Protein AF-A0AAU8V0W3-F1 (afdb_monomer_lite)

Secondary structure (DSSP, 8-state):
----HHHHHHHHHHHHHHHHHHHHHHHHHHHHHH---HHHHHHHHHHHHHHHHHHHHHHHHHHHHHH--

Organism: NCBI:txid1117645

Structure (mmCIF, N/CA/C/O backbone):
data_AF-A0AAU8V0W3-F1
#
_entry.id   AF-A0AAU8V0W3-F1
#
loop_
_atom_site.group_PDB
_atom_site.id
_atom_site.type_symbol
_atom_site.label_atom_id
_atom_site.label_alt_id
_atom_site.label_comp_id
_atom_site.label_asym_id
_atom_site.label_entity_id
_atom_site.label_seq_id
_atom_site.pdbx_PDB_ins_code
_atom_site.Cartn_x
_atom_site.Cartn_y
_atom_site.Cartn_z
_atom_site.occupancy
_atom_site.B_iso_or_equiv
_atom_site.auth_seq_id
_atom_site.auth_comp_id
_atom_site.auth_asym_id
_atom_site.auth_atom_id
_atom_site.pdbx_PDB_model_num
ATOM 1 N N . MET A 1 1 ? 5.333 8.698 -31.998 1.00 48.00 1 MET A N 1
ATOM 2 C CA . MET A 1 1 ? 6.210 8.208 -30.918 1.00 48.00 1 MET A CA 1
ATOM 3 C C . MET A 1 1 ? 5.967 6.711 -30.848 1.00 48.00 1 MET A C 1
ATOM 5 O O . MET A 1 1 ? 4.890 6.314 -30.426 1.00 48.00 1 MET A O 1
ATOM 9 N N . GLU A 1 2 ? 6.858 5.896 -31.414 1.00 50.44 2 GLU A N 1
ATOM 10 C CA . GLU A 1 2 ? 6.777 4.441 -31.243 1.00 50.44 2 GLU A CA 1
ATOM 11 C C . GLU A 1 2 ? 7.133 4.150 -29.790 1.00 50.44 2 GLU A C 1
ATOM 13 O O . GLU A 1 2 ? 8.301 4.187 -29.408 1.00 50.44 2 GLU A O 1
ATOM 18 N N . PHE A 1 3 ? 6.116 3.952 -28.954 1.00 53.72 3 PHE A N 1
ATOM 19 C CA . PHE A 1 3 ? 6.339 3.463 -27.604 1.00 53.72 3 PHE A CA 1
ATOM 20 C C . PHE A 1 3 ? 6.996 2.091 -27.722 1.00 53.72 3 PHE A C 1
ATOM 22 O O . PHE A 1 3 ? 6.423 1.166 -28.301 1.00 53.72 3 PHE A O 1
ATOM 29 N N . SER A 1 4 ? 8.207 1.952 -27.183 1.00 64.38 4 SER A N 1
ATOM 30 C CA . SER A 1 4 ? 8.833 0.639 -27.049 1.00 64.38 4 SER A CA 1
ATOM 31 C C . SER A 1 4 ? 7.869 -0.254 -26.264 1.00 64.38 4 SER A C 1
ATOM 33 O O . SER A 1 4 ? 7.310 0.198 -25.266 1.00 64.38 4 SER A O 1
ATOM 35 N N . ASN A 1 5 ? 7.674 -1.517 -26.656 1.00 66.75 5 ASN A N 1
ATOM 36 C CA . ASN A 1 5 ? 6.771 -2.452 -25.957 1.00 66.75 5 ASN A CA 1
ATOM 37 C C . ASN A 1 5 ? 6.957 -2.452 -24.421 1.00 66.75 5 ASN A C 1
ATOM 39 O O . ASN A 1 5 ? 6.007 -2.678 -23.677 1.00 66.75 5 ASN A O 1
ATOM 43 N N . LYS A 1 6 ? 8.166 -2.142 -23.932 1.00 67.94 6 LYS A N 1
ATOM 44 C CA . LYS A 1 6 ? 8.487 -1.989 -22.503 1.00 67.94 6 LYS A CA 1
ATOM 45 C C . LYS A 1 6 ? 7.780 -0.797 -21.835 1.00 67.94 6 LYS A C 1
ATOM 47 O O . LYS A 1 6 ? 7.345 -0.917 -20.694 1.00 67.94 6 LYS A O 1
ATOM 52 N N . GLU A 1 7 ? 7.650 0.331 -22.529 1.00 69.69 7 GLU A N 1
ATOM 53 C CA . GLU A 1 7 ? 6.958 1.528 -22.035 1.00 69.69 7 GLU A CA 1
ATOM 54 C C . GLU A 1 7 ? 5.446 1.319 -22.001 1.00 69.69 7 GLU A C 1
ATOM 56 O O . GLU A 1 7 ? 4.817 1.693 -21.021 1.00 69.69 7 GLU A O 1
ATOM 61 N N . LEU A 1 8 ? 4.876 0.643 -23.003 1.00 69.31 8 LEU A N 1
ATOM 62 C CA . LEU A 1 8 ? 3.460 0.252 -23.026 1.00 69.31 8 LEU A CA 1
ATOM 63 C C . LEU A 1 8 ? 3.099 -0.692 -21.871 1.00 69.31 8 LEU A C 1
ATOM 65 O O . LEU A 1 8 ? 2.088 -0.491 -21.199 1.00 69.31 8 LEU A O 1
ATOM 69 N N . ILE A 1 9 ? 3.953 -1.684 -21.595 1.00 71.06 9 ILE A N 1
ATOM 70 C CA . ILE A 1 9 ? 3.788 -2.569 -20.434 1.00 71.06 9 ILE A CA 1
ATOM 71 C C . ILE A 1 9 ? 3.865 -1.757 -19.139 1.00 71.06 9 ILE A C 1
ATOM 73 O O . ILE A 1 9 ? 3.030 -1.944 -18.263 1.00 71.06 9 ILE A O 1
ATOM 77 N N . TYR A 1 10 ? 4.807 -0.820 -19.014 1.00 72.56 10 TYR A N 1
ATOM 78 C CA . TYR A 1 10 ? 4.895 0.043 -17.834 1.00 72.56 10 TYR A CA 1
ATOM 79 C C . TYR A 1 10 ? 3.644 0.912 -17.653 1.00 72.56 10 TYR A C 1
ATOM 81 O O . TYR A 1 10 ? 3.109 1.005 -16.547 1.00 72.56 10 TYR A O 1
ATOM 89 N N . LEU A 1 11 ? 3.143 1.487 -18.748 1.00 77.19 11 LEU A N 1
ATOM 90 C CA . LEU A 1 11 ? 1.954 2.333 -18.770 1.00 77.19 11 LEU A CA 1
ATOM 91 C C . LEU A 1 11 ? 0.688 1.569 -18.372 1.00 77.19 11 LEU A C 1
ATOM 93 O O . LEU A 1 11 ? -0.216 2.174 -17.812 1.00 77.19 11 LEU A O 1
ATOM 97 N N . GLY A 1 12 ? 0.627 0.257 -18.625 1.00 76.69 12 GLY A N 1
ATOM 98 C CA . GLY A 1 12 ? -0.472 -0.606 -18.180 1.00 76.69 12 GLY A CA 1
ATOM 99 C C . GLY A 1 12 ? -0.281 -1.180 -16.772 1.00 76.69 12 GLY A C 1
ATOM 100 O O . GLY A 1 12 ? -1.210 -1.200 -15.972 1.00 76.69 12 GLY A O 1
ATOM 101 N N . VAL A 1 13 ? 0.927 -1.627 -16.432 1.00 78.75 13 VAL A N 1
ATOM 102 C CA . VAL A 1 13 ? 1.214 -2.324 -15.169 1.00 78.75 13 VAL A CA 1
ATOM 103 C C . VAL A 1 13 ? 1.219 -1.359 -13.983 1.00 78.75 13 VAL A C 1
ATOM 105 O O . VAL A 1 13 ? 0.674 -1.682 -12.929 1.00 78.75 13 VAL A O 1
ATOM 108 N N . LEU A 1 14 ? 1.782 -0.160 -14.144 1.00 78.12 14 LEU A N 1
ATOM 109 C CA . LEU A 1 14 ? 1.847 0.840 -13.078 1.00 78.12 14 LEU A CA 1
ATOM 110 C C . LEU A 1 14 ? 0.458 1.266 -12.554 1.00 78.12 14 LEU A C 1
ATOM 112 O O . LEU A 1 14 ? 0.252 1.186 -11.341 1.00 78.12 14 LEU A O 1
ATOM 116 N N . PRO A 1 15 ? -0.518 1.672 -13.394 1.00 82.81 15 PRO A N 1
ATOM 117 C CA . PRO A 1 15 ? -1.845 2.036 -12.903 1.00 82.81 15 PRO A CA 1
ATOM 118 C C . PRO A 1 15 ? -2.590 0.848 -12.293 1.00 82.81 15 PRO A C 1
ATOM 120 O O . PRO A 1 15 ? -3.293 1.033 -11.305 1.00 82.81 15 PRO A O 1
ATOM 123 N N . VAL A 1 16 ? -2.397 -0.375 -12.801 1.00 85.25 16 VAL A N 1
ATOM 124 C CA . VAL A 1 16 ? -2.992 -1.579 -12.197 1.00 85.25 16 VAL A CA 1
ATOM 125 C C . VAL A 1 16 ? -2.459 -1.802 -10.779 1.00 85.25 16 VAL A C 1
ATOM 127 O O . VAL A 1 16 ? -3.248 -2.032 -9.863 1.00 85.25 16 VAL A O 1
ATOM 130 N N . PHE A 1 17 ? -1.146 -1.668 -10.562 1.00 81.81 17 PHE A N 1
ATOM 131 C CA . PHE A 1 17 ? -0.559 -1.750 -9.220 1.00 81.81 17 PHE A CA 1
ATOM 132 C C . PHE A 1 17 ? -1.048 -0.634 -8.293 1.00 81.81 17 PHE A C 1
ATOM 134 O O . PHE A 1 17 ? -1.315 -0.900 -7.122 1.00 81.81 17 PHE A O 1
ATOM 141 N N . LEU A 1 18 ? -1.196 0.592 -8.800 1.00 82.81 18 LEU A N 1
ATOM 142 C CA . LEU A 1 18 ? -1.727 1.712 -8.019 1.00 82.81 18 LEU A CA 1
ATOM 143 C C . LEU A 1 18 ? -3.184 1.473 -7.603 1.00 82.81 18 LEU A C 1
ATOM 145 O O . LEU A 1 18 ? -3.521 1.675 -6.439 1.00 82.81 18 LEU A O 1
ATOM 149 N N . ILE A 1 19 ? -4.030 0.996 -8.522 1.00 88.25 19 ILE A N 1
ATOM 150 C CA . ILE A 1 19 ? -5.436 0.684 -8.237 1.00 88.25 19 ILE A CA 1
ATOM 151 C C . ILE A 1 19 ? -5.531 -0.455 -7.218 1.00 88.25 19 ILE A C 1
ATOM 153 O O . ILE A 1 19 ? -6.239 -0.321 -6.223 1.00 88.25 19 ILE A O 1
ATOM 157 N N . LEU A 1 20 ? -4.789 -1.550 -7.414 1.00 86.12 20 LEU A N 1
ATOM 158 C CA . LEU A 1 20 ? -4.770 -2.671 -6.468 1.00 86.12 20 LEU A CA 1
ATOM 159 C C . LEU A 1 20 ? -4.267 -2.246 -5.084 1.00 86.12 20 LEU A C 1
ATOM 161 O O . LEU A 1 20 ? -4.870 -2.614 -4.076 1.00 86.12 20 LEU A O 1
ATOM 165 N N . GLY A 1 21 ? -3.205 -1.438 -5.030 1.00 86.56 21 GLY A N 1
ATOM 166 C CA . GLY A 1 21 ? -2.678 -0.887 -3.784 1.00 86.56 21 GLY A CA 1
ATOM 167 C C . GLY A 1 21 ? -3.708 -0.024 -3.053 1.00 86.56 21 GLY A C 1
ATOM 168 O O . GLY A 1 21 ? -3.891 -0.176 -1.847 1.00 86.56 21 GLY A O 1
ATOM 169 N N . LEU A 1 22 ? -4.436 0.823 -3.784 1.00 86.44 22 LEU A N 1
ATOM 170 C CA . LEU A 1 22 ? -5.482 1.675 -3.220 1.00 86.44 22 LEU A CA 1
ATOM 171 C C . LEU A 1 22 ? -6.678 0.862 -2.702 1.00 86.44 22 LEU A C 1
ATOM 173 O O . LEU A 1 22 ? -7.173 1.130 -1.609 1.00 86.44 22 LEU A O 1
ATOM 177 N N . VAL A 1 23 ? -7.113 -0.165 -3.438 1.00 90.19 23 VAL A N 1
ATOM 178 C CA . VAL A 1 23 ? -8.190 -1.070 -3.001 1.00 90.19 23 VAL A CA 1
ATOM 179 C C . VAL A 1 23 ? -7.801 -1.807 -1.715 1.00 90.19 23 VAL A C 1
ATOM 181 O O . VAL A 1 23 ? -8.590 -1.849 -0.770 1.00 90.19 23 VAL A O 1
ATOM 184 N N . LEU A 1 24 ? -6.578 -2.341 -1.639 1.00 86.69 24 LEU A N 1
ATOM 185 C CA . LEU A 1 24 ? -6.056 -3.014 -0.442 1.00 86.69 24 LEU A CA 1
ATOM 186 C C . LEU A 1 24 ? -5.942 -2.066 0.756 1.00 86.69 24 LEU A C 1
ATOM 188 O O . LEU A 1 24 ? -6.263 -2.455 1.882 1.00 86.69 24 LEU A O 1
ATOM 192 N N . PHE A 1 25 ? -5.535 -0.820 0.513 1.00 86.88 25 PHE A N 1
ATOM 193 C CA . PHE A 1 25 ? -5.461 0.213 1.542 1.00 86.88 25 PHE A CA 1
ATOM 194 C C . PHE A 1 25 ? -6.848 0.537 2.107 1.00 86.88 25 PHE A C 1
ATOM 196 O O . PHE A 1 25 ? -7.048 0.491 3.319 1.00 86.88 25 PHE A O 1
ATOM 203 N N . LEU A 1 26 ? -7.838 0.777 1.241 1.00 89.38 26 LEU A N 1
ATOM 204 C CA . LEU A 1 26 ? -9.219 1.042 1.659 1.00 89.38 26 LEU A CA 1
ATOM 205 C C . LEU A 1 26 ? -9.823 -0.139 2.427 1.00 89.38 26 LEU A C 1
ATOM 207 O O . LEU A 1 26 ? -10.472 0.061 3.455 1.00 89.38 26 LEU A O 1
ATOM 211 N N . TYR A 1 27 ? -9.576 -1.368 1.970 1.00 89.25 27 TYR A N 1
ATOM 212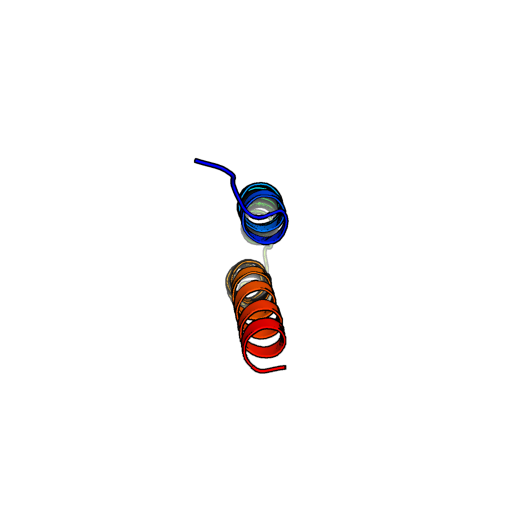 C CA . TYR A 1 27 ? -10.022 -2.573 2.668 1.00 89.25 27 TYR A CA 1
ATOM 213 C C . TYR A 1 27 ? -9.397 -2.691 4.064 1.00 89.25 27 TYR A C 1
ATOM 215 O O . TYR A 1 27 ? -10.080 -2.994 5.044 1.00 89.25 27 TYR A O 1
ATOM 223 N N . SER A 1 28 ? -8.108 -2.386 4.179 1.00 86.25 28 SER A N 1
ATOM 224 C CA . SER A 1 28 ? -7.404 -2.381 5.459 1.00 86.25 28 SER A CA 1
ATOM 225 C C . SER A 1 28 ? -7.920 -1.274 6.384 1.00 86.25 28 SER A C 1
ATOM 227 O O . SER A 1 28 ? -8.150 -1.526 7.563 1.00 86.25 28 SER A O 1
ATOM 229 N N . CYS A 1 29 ? -8.202 -0.074 5.865 1.00 86.81 29 CYS A N 1
ATOM 230 C CA . CYS A 1 29 ? -8.853 1.002 6.621 1.00 86.81 29 CYS A CA 1
ATOM 231 C C . CYS A 1 29 ? -10.230 0.588 7.154 1.00 86.81 29 CYS A C 1
ATOM 233 O O . CYS A 1 29 ? -10.551 0.862 8.310 1.00 86.81 29 CYS A O 1
ATOM 235 N N . TRP A 1 30 ? -11.026 -0.113 6.344 1.00 90.06 30 TRP A N 1
ATOM 236 C CA . TRP A 1 30 ? -12.308 -0.665 6.778 1.00 90.06 30 TRP A CA 1
ATOM 237 C C . TRP A 1 30 ? -12.148 -1.690 7.910 1.00 90.06 30 TRP A C 1
ATOM 239 O O . TRP A 1 30 ? -12.899 -1.658 8.887 1.00 90.06 30 TRP A O 1
ATOM 249 N N . LEU A 1 31 ? -11.148 -2.571 7.818 1.00 88.38 31 LEU A N 1
ATOM 250 C CA . LEU A 1 31 ? -10.820 -3.524 8.881 1.00 88.38 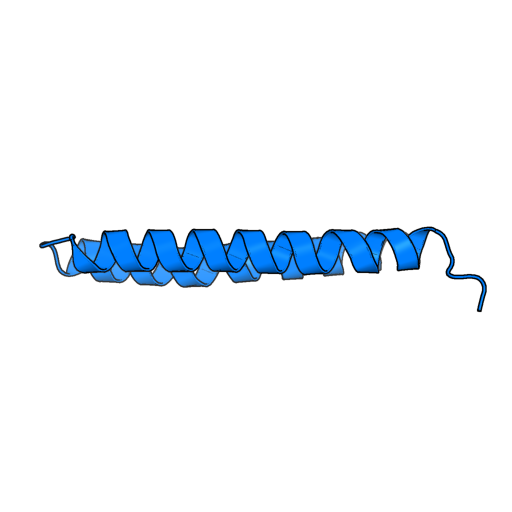31 LEU A CA 1
ATOM 251 C C . LEU A 1 31 ? -10.399 -2.821 10.176 1.00 88.38 31 LEU A C 1
ATOM 253 O O . LEU A 1 31 ? -10.916 -3.158 11.237 1.00 88.38 31 LEU A O 1
ATOM 257 N N . ILE A 1 32 ? -9.532 -1.809 10.091 1.00 89.44 32 ILE A N 1
ATOM 258 C CA . ILE A 1 32 ? -9.083 -1.010 11.243 1.00 89.44 32 ILE A CA 1
ATOM 259 C C . ILE A 1 32 ? -10.266 -0.310 11.917 1.00 89.44 32 ILE A C 1
ATOM 261 O O . ILE A 1 32 ? -10.345 -0.279 13.143 1.00 89.44 32 ILE A O 1
ATOM 265 N N . TYR A 1 33 ? -11.206 0.223 11.132 1.00 87.44 33 TYR A N 1
ATOM 266 C CA . TYR A 1 33 ? -12.401 0.878 11.665 1.00 87.44 33 TYR A CA 1
ATOM 267 C C . TYR A 1 33 ? -13.298 -0.085 12.460 1.00 87.44 33 TYR A C 1
ATOM 269 O O . TYR A 1 33 ? -13.888 0.305 13.466 1.00 87.44 33 TYR A O 1
ATOM 277 N N . ARG A 1 34 ? -13.395 -1.351 12.031 1.00 89.19 34 ARG A N 1
ATOM 278 C CA . ARG A 1 34 ? -14.201 -2.381 12.708 1.00 89.19 34 ARG A CA 1
ATOM 279 C C . ARG A 1 34 ? -13.492 -3.046 13.887 1.00 89.19 34 ARG A C 1
ATOM 281 O O . ARG A 1 34 ? -14.168 -3.632 14.734 1.00 89.19 34 ARG A O 1
ATOM 288 N N . GLU A 1 35 ? -12.166 -3.003 13.918 1.00 90.25 35 GLU A N 1
ATOM 289 C CA . GLU A 1 35 ? -11.362 -3.618 14.966 1.00 90.25 35 GLU A CA 1
ATOM 290 C C . GLU A 1 35 ? -11.581 -2.893 16.303 1.00 90.25 35 GLU A C 1
ATOM 292 O O . GLU A 1 35 ? -11.629 -1.667 16.368 1.00 90.25 35 GLU A O 1
ATOM 297 N N . LYS A 1 36 ? -11.749 -3.652 17.388 1.00 88.62 36 LYS A N 1
ATOM 298 C CA . LYS A 1 36 ? -11.964 -3.098 18.738 1.00 88.62 36 LYS A CA 1
ATOM 299 C C . LYS A 1 36 ? -10.690 -3.117 19.576 1.00 88.62 36 LYS A C 1
ATOM 301 O O . LYS A 1 36 ? -10.608 -2.399 20.567 1.00 88.62 36 LYS A O 1
ATOM 306 N N . ASN A 1 37 ? -9.711 -3.934 19.189 1.00 93.31 37 ASN A N 1
ATOM 307 C CA . ASN A 1 37 ? -8.428 -4.027 19.867 1.00 93.31 37 ASN A CA 1
ATOM 308 C C . ASN A 1 37 ? -7.433 -3.002 19.296 1.00 93.31 37 ASN A C 1
ATOM 310 O O . ASN A 1 37 ? -7.042 -3.079 18.132 1.00 93.31 37 ASN A O 1
ATOM 314 N N . GLU A 1 38 ? -6.988 -2.069 20.135 1.00 88.50 38 GLU A N 1
ATOM 315 C CA . GLU A 1 38 ? -6.063 -0.995 19.751 1.00 88.50 38 GLU A CA 1
ATOM 316 C C . GLU A 1 38 ? -4.696 -1.514 19.265 1.00 88.50 38 GLU A C 1
ATOM 318 O O . GLU A 1 38 ? -4.149 -0.978 18.302 1.00 88.50 38 GLU A O 1
ATOM 323 N N . ASN A 1 39 ? -4.174 -2.611 19.834 1.00 88.62 39 ASN A N 1
ATOM 324 C CA . ASN A 1 39 ? -2.929 -3.219 19.343 1.00 88.62 39 ASN A CA 1
ATOM 325 C C . ASN A 1 39 ? -3.100 -3.798 17.932 1.00 88.62 39 ASN A C 1
ATOM 327 O O . ASN A 1 39 ? -2.230 -3.619 17.077 1.00 88.62 39 ASN A O 1
ATOM 331 N N . ASN A 1 40 ? -4.237 -4.447 17.660 1.00 86.62 40 ASN A N 1
ATOM 332 C CA . ASN A 1 40 ? -4.531 -4.965 16.324 1.00 86.62 40 ASN A CA 1
ATOM 333 C C . ASN A 1 40 ? -4.741 -3.834 15.316 1.00 86.62 40 ASN A C 1
ATOM 335 O O . ASN A 1 40 ? -4.264 -3.949 14.190 1.00 86.62 40 ASN A O 1
ATOM 339 N N . LYS A 1 41 ? -5.396 -2.729 15.703 1.00 87.62 41 LYS A N 1
ATOM 340 C CA . LYS A 1 41 ? -5.528 -1.547 14.835 1.00 87.62 41 LYS A CA 1
ATOM 341 C C . LYS A 1 41 ? -4.169 -1.017 14.404 1.00 87.62 41 LYS A C 1
ATOM 343 O O . LYS A 1 41 ? -3.971 -0.755 13.222 1.00 87.62 41 LYS A O 1
ATOM 348 N N . LEU A 1 42 ? -3.240 -0.881 15.349 1.00 85.81 42 LEU A N 1
ATOM 349 C CA . LEU A 1 42 ? -1.896 -0.370 15.088 1.00 85.81 42 LEU A CA 1
ATOM 350 C C . LEU A 1 42 ? -1.122 -1.302 14.145 1.00 85.81 42 LEU A C 1
ATOM 352 O O . LEU A 1 42 ? -0.537 -0.848 13.163 1.00 85.81 42 LEU A O 1
ATOM 356 N N . MET A 1 43 ? -1.192 -2.615 14.381 1.00 88.31 43 MET A N 1
ATOM 357 C CA . MET A 1 43 ? -0.589 -3.617 13.500 1.00 88.31 43 MET A CA 1
ATOM 358 C C . MET A 1 43 ? -1.206 -3.596 12.090 1.00 88.31 43 MET A C 1
ATOM 360 O O . MET A 1 43 ? -0.475 -3.566 11.099 1.00 88.31 43 MET A O 1
ATOM 364 N N . LEU A 1 44 ? -2.538 -3.562 11.981 1.00 86.62 44 LEU A N 1
ATOM 365 C CA . LEU A 1 44 ? -3.255 -3.485 10.704 1.00 86.62 44 LEU A CA 1
ATOM 366 C C . LEU A 1 44 ? -2.940 -2.189 9.949 1.00 86.62 44 LEU A C 1
ATOM 368 O O . LEU A 1 44 ? -2.804 -2.214 8.728 1.00 86.62 44 LEU A O 1
ATOM 372 N N . PHE A 1 45 ? -2.772 -1.070 10.654 1.00 86.81 45 PHE A N 1
ATOM 373 C CA . PHE A 1 45 ? -2.374 0.206 10.065 1.00 86.81 45 PHE A CA 1
ATOM 374 C C . PHE A 1 45 ? -0.972 0.142 9.452 1.00 86.81 45 PHE A C 1
ATOM 376 O O . PHE A 1 45 ? -0.777 0.557 8.311 1.00 86.81 45 PHE A O 1
ATOM 383 N N . ILE A 1 46 ? -0.011 -0.449 10.166 1.00 86.00 46 ILE A N 1
ATOM 384 C CA . ILE A 1 46 ? 1.357 -0.642 9.667 1.00 86.00 46 ILE A CA 1
ATOM 385 C C . ILE A 1 46 ? 1.357 -1.526 8.409 1.00 86.00 46 ILE A C 1
ATOM 387 O O . ILE A 1 46 ? 1.979 -1.178 7.404 1.00 86.00 46 ILE A O 1
ATOM 391 N N . ILE A 1 47 ? 0.612 -2.636 8.427 1.00 83.94 47 ILE A N 1
ATOM 392 C CA . ILE A 1 47 ? 0.489 -3.550 7.280 1.00 83.94 47 ILE A CA 1
ATOM 393 C C . ILE A 1 47 ? -0.185 -2.853 6.086 1.00 83.94 47 ILE A C 1
ATOM 395 O O . ILE A 1 47 ? 0.285 -2.984 4.954 1.00 83.94 47 ILE A O 1
ATOM 399 N N . SER A 1 48 ? -1.231 -2.062 6.342 1.00 83.38 48 SER A N 1
ATOM 400 C CA . SER A 1 48 ? -1.955 -1.281 5.332 1.00 83.38 48 SER A CA 1
ATOM 401 C C . SER A 1 48 ? -1.048 -0.324 4.562 1.00 83.38 48 SER A C 1
ATOM 403 O O . SER A 1 48 ? -1.231 -0.139 3.365 1.00 83.38 48 SER A O 1
ATOM 405 N N . ILE A 1 49 ? -0.053 0.271 5.227 1.00 82.19 49 ILE A N 1
ATOM 406 C CA . ILE A 1 49 ? 0.905 1.190 4.598 1.00 82.19 49 ILE A CA 1
ATOM 407 C C . ILE A 1 49 ? 2.005 0.421 3.854 1.00 82.19 49 ILE A C 1
ATOM 409 O O . ILE A 1 49 ? 2.407 0.825 2.767 1.00 82.19 49 ILE A O 1
ATOM 413 N N . LEU A 1 50 ? 2.483 -0.701 4.397 1.00 82.62 50 LEU A N 1
ATOM 414 C CA . LEU A 1 50 ? 3.569 -1.489 3.799 1.00 82.62 50 LEU A CA 1
ATOM 415 C C . LEU A 1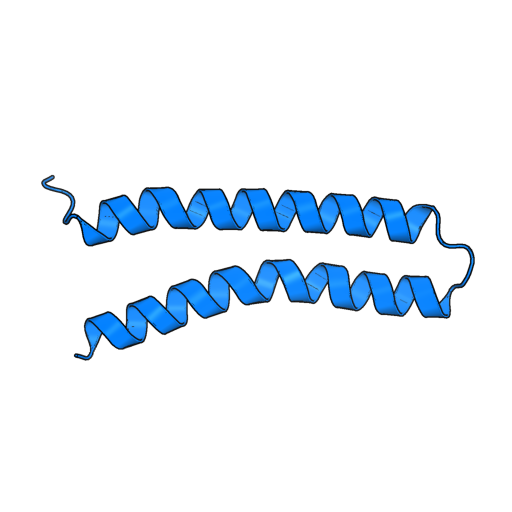 50 ? 3.182 -2.149 2.465 1.00 82.62 50 LEU A C 1
ATOM 417 O O . LEU A 1 50 ? 3.977 -2.147 1.522 1.00 82.62 50 LEU A O 1
ATOM 421 N N . ILE A 1 51 ? 1.967 -2.693 2.365 1.00 78.38 51 ILE A N 1
ATOM 422 C CA . ILE A 1 51 ? 1.463 -3.392 1.169 1.00 78.38 51 ILE A CA 1
ATOM 423 C C . ILE A 1 51 ? 1.500 -2.521 -0.108 1.00 78.38 51 ILE A C 1
ATOM 425 O O . ILE A 1 51 ? 2.095 -2.955 -1.100 1.00 78.38 51 ILE A O 1
ATOM 429 N N . PRO A 1 52 ? 0.923 -1.303 -0.134 1.00 74.50 52 PRO A N 1
ATOM 430 C CA . PRO A 1 52 ? 0.914 -0.456 -1.324 1.00 74.50 52 PRO A CA 1
ATOM 431 C C . PRO A 1 52 ? 2.296 0.094 -1.696 1.00 74.50 52 PRO A C 1
ATOM 433 O O . PRO A 1 52 ? 2.472 0.520 -2.832 1.00 74.50 52 PRO A O 1
ATOM 436 N N . ILE A 1 53 ? 3.286 0.061 -0.795 1.00 77.75 53 ILE A N 1
ATOM 437 C CA . ILE A 1 53 ? 4.667 0.496 -1.074 1.00 77.75 53 ILE A CA 1
A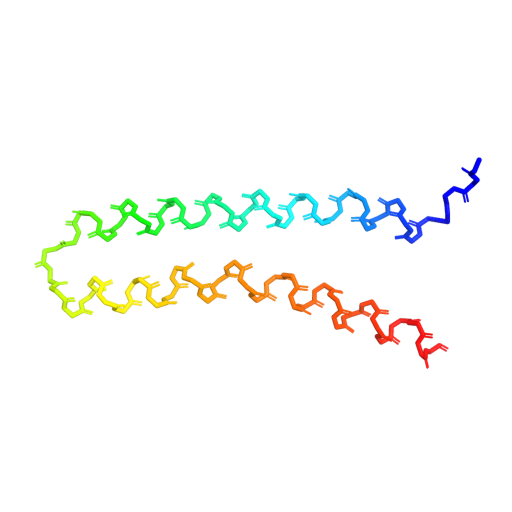TOM 438 C C . ILE A 1 53 ? 5.491 -0.645 -1.701 1.00 77.75 53 ILE A C 1
ATOM 440 O O . ILE A 1 53 ? 6.313 -0.407 -2.590 1.00 77.75 53 ILE A O 1
ATOM 444 N N . ALA A 1 54 ? 5.244 -1.900 -1.312 1.00 77.38 54 ALA A N 1
ATOM 445 C CA . ALA A 1 54 ? 5.992 -3.054 -1.816 1.00 77.38 54 ALA A CA 1
ATOM 446 C C . ALA A 1 54 ? 5.831 -3.274 -3.336 1.00 77.38 54 ALA A C 1
ATOM 448 O O . ALA A 1 54 ? 6.811 -3.565 -4.023 1.00 77.38 54 ALA A O 1
ATOM 449 N N . GLY A 1 55 ? 4.622 -3.094 -3.879 1.00 73.12 55 GLY A N 1
ATOM 450 C CA . GLY A 1 55 ? 4.342 -3.265 -5.314 1.00 73.12 55 GLY A CA 1
ATOM 451 C C . GLY A 1 55 ? 5.138 -2.309 -6.222 1.00 73.12 55 GLY A C 1
ATOM 452 O O . GLY A 1 55 ? 5.866 -2.774 -7.105 1.00 73.12 55 GLY A O 1
ATOM 453 N N . PRO A 1 56 ? 5.072 -0.983 -5.995 1.00 73.50 56 PRO A N 1
ATOM 454 C CA . PRO A 1 56 ? 5.870 0.004 -6.721 1.00 73.50 56 PRO A CA 1
ATOM 455 C C . PRO A 1 56 ? 7.380 -0.235 -6.618 1.00 73.50 56 PRO A C 1
ATOM 457 O O . PRO A 1 56 ? 8.076 -0.179 -7.632 1.00 73.50 56 PRO A O 1
ATOM 460 N N . ILE A 1 57 ? 7.890 -0.558 -5.421 1.00 79.00 57 ILE A N 1
ATOM 461 C CA . ILE A 1 57 ? 9.318 -0.848 -5.215 1.00 79.00 57 ILE A CA 1
ATOM 462 C C . ILE A 1 57 ? 9.747 -2.061 -6.046 1.00 79.00 57 ILE A C 1
ATOM 464 O O . ILE A 1 57 ? 10.769 -2.005 -6.734 1.00 79.00 57 ILE A O 1
ATOM 468 N N . PHE A 1 58 ? 8.961 -3.140 -6.028 1.00 75.31 58 PHE A N 1
ATOM 469 C CA . PHE A 1 58 ? 9.256 -4.346 -6.797 1.00 75.31 58 PHE A CA 1
ATOM 470 C C . PHE A 1 58 ? 9.239 -4.080 -8.309 1.00 75.31 58 PHE A C 1
ATOM 472 O O . PHE A 1 58 ? 10.154 -4.499 -9.023 1.00 75.31 58 PHE A O 1
ATOM 479 N N . SER A 1 59 ? 8.255 -3.321 -8.800 1.00 68.75 59 SER A N 1
ATOM 480 C CA . SER A 1 59 ? 8.164 -2.934 -10.214 1.00 68.75 59 SER A CA 1
ATOM 481 C C . SER A 1 59 ? 9.416 -2.172 -10.673 1.00 68.75 59 SER A C 1
ATOM 483 O O . SER A 1 59 ? 10.064 -2.559 -11.650 1.00 68.75 59 SER A O 1
ATOM 485 N N . ILE A 1 60 ? 9.843 -1.163 -9.902 1.00 74.25 60 ILE A N 1
ATOM 486 C CA . ILE A 1 60 ? 11.051 -0.372 -10.190 1.00 74.25 60 ILE A CA 1
ATOM 487 C C . ILE A 1 60 ? 12.314 -1.244 -10.151 1.00 74.25 60 ILE A C 1
ATOM 489 O O . ILE A 1 60 ? 13.170 -1.128 -11.031 1.00 74.25 60 ILE A O 1
ATOM 493 N N . TYR A 1 61 ? 12.449 -2.126 -9.157 1.00 74.25 61 TYR A N 1
ATOM 494 C CA . TYR A 1 61 ? 13.633 -2.977 -9.011 1.00 74.25 61 TYR A CA 1
ATOM 495 C C . TYR A 1 61 ? 13.786 -3.956 -10.183 1.00 74.25 61 TYR A C 1
ATOM 497 O O . TYR A 1 61 ? 14.875 -4.106 -10.743 1.00 74.25 61 TYR A O 1
ATOM 505 N N . THR A 1 62 ? 12.681 -4.570 -10.608 1.00 69.12 62 THR A N 1
ATOM 506 C CA . THR A 1 62 ? 12.661 -5.499 -11.745 1.00 69.12 62 THR A CA 1
ATOM 507 C C . THR A 1 62 ? 13.022 -4.781 -13.050 1.00 69.12 62 THR A C 1
ATOM 509 O O . THR A 1 62 ? 13.846 -5.274 -13.819 1.00 69.12 62 THR A O 1
ATOM 512 N N . LEU A 1 63 ? 12.502 -3.567 -13.266 1.00 64.56 63 LEU A N 1
ATOM 513 C CA . LEU A 1 63 ? 12.862 -2.720 -14.412 1.00 64.56 63 LEU A CA 1
ATOM 514 C C . LEU A 1 63 ? 14.342 -2.338 -14.421 1.00 64.56 63 LEU A C 1
ATOM 516 O O . LEU A 1 63 ? 14.995 -2.413 -15.463 1.00 64.56 63 LEU A O 1
ATOM 520 N N . LYS A 1 64 ? 14.888 -1.949 -13.264 1.00 64.19 64 LYS A N 1
ATOM 521 C CA . LYS A 1 64 ? 16.298 -1.561 -13.146 1.00 64.19 64 LYS A CA 1
ATOM 522 C C . LYS A 1 64 ? 17.228 -2.734 -13.464 1.00 64.19 64 LYS A C 1
ATOM 524 O O . LYS A 1 64 ? 18.255 -2.529 -14.105 1.00 64.19 64 LYS A O 1
ATOM 529 N N . LYS A 1 65 ? 16.839 -3.956 -13.087 1.00 60.28 65 LYS A N 1
ATOM 530 C CA . LYS A 1 65 ? 17.571 -5.187 -13.411 1.00 60.28 65 LYS A CA 1
ATOM 531 C C . LYS A 1 65 ? 17.530 -5.518 -14.909 1.00 60.28 65 LYS A C 1
ATOM 533 O O . LYS A 1 65 ? 18.557 -5.879 -15.462 1.00 60.28 65 LYS A O 1
ATOM 538 N N . ILE A 1 66 ? 16.387 -5.331 -15.575 1.00 58.62 66 ILE A N 1
ATOM 539 C CA . ILE A 1 66 ? 16.236 -5.553 -17.030 1.0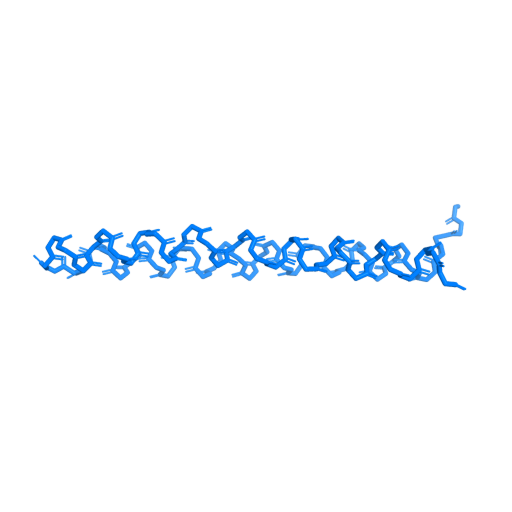0 58.62 66 ILE A CA 1
ATOM 540 C C . ILE A 1 66 ? 17.012 -4.512 -17.858 1.00 58.62 66 ILE A C 1
ATOM 542 O O . ILE A 1 66 ? 17.372 -4.781 -18.996 1.00 58.62 66 ILE A O 1
ATOM 546 N N . LYS A 1 67 ? 17.256 -3.311 -17.320 1.00 53.47 67 LYS A N 1
ATOM 547 C CA . LYS A 1 67 ? 18.003 -2.249 -18.018 1.00 53.47 67 LYS A CA 1
ATOM 548 C C . LYS A 1 67 ? 19.531 -2.415 -17.935 1.00 53.47 67 LYS A C 1
ATOM 550 O O . LYS A 1 67 ? 20.240 -1.755 -18.684 1.00 53.47 67 LYS A O 1
ATOM 555 N N . HIS A 1 68 ? 20.022 -3.252 -17.018 1.00 53.25 68 HIS A N 1
ATOM 556 C CA . HIS A 1 68 ? 21.449 -3.515 -16.778 1.00 53.25 68 HIS A CA 1
ATOM 557 C C . HIS A 1 68 ? 21.924 -4.888 -17.288 1.00 53.25 68 HIS A C 1
ATOM 559 O O . HIS A 1 68 ? 23.068 -5.260 -17.027 1.00 53.25 68 HIS A O 1
ATOM 565 N N . LEU A 1 69 ? 21.054 -5.628 -17.978 1.00 47.78 69 LEU A N 1
ATOM 566 C CA . LEU A 1 69 ? 21.310 -6.938 -18.579 1.00 47.78 69 LEU A CA 1
ATOM 567 C C . LEU A 1 69 ? 21.171 -6.817 -20.098 1.00 47.78 69 LEU A C 1
ATOM 569 O O . LEU A 1 69 ? 22.002 -7.426 -20.801 1.00 47.78 69 LEU A O 1
#

Sequence (69 aa):
MEFSNKELIYLGVLPVFLILGLVLFLYSCWLIYREKNENNKLMLFIISILIPIAGPIFSIYTLKKIKHL

Radius of gyration: 16.37 Å; chains: 1; bounding box: 36×15×51 Å

Foldseek 3Di:
DPDDVVNVCCVVQVVVLQ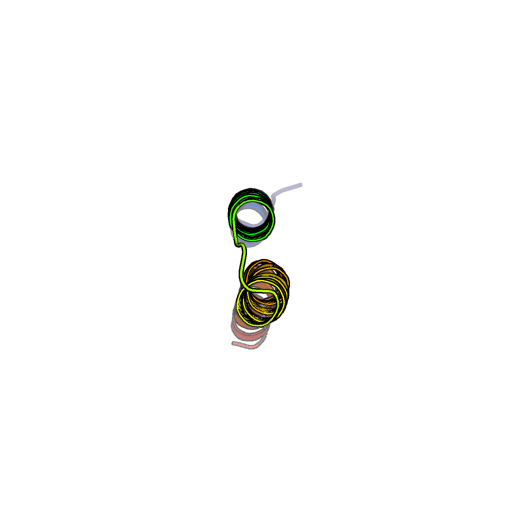VVLVVLLVVLVVVLVPDPDPVVSVVSNVVNVVRSVVSVVVVVVVVVVVVVD

pLDDT: mean 77.84, std 11.7, range [47.78, 93.31]